Protein AF-A0A841EPS2-F1 (afdb_monomer_lite)

Foldseek 3Di:
DPPPFPWDWWKAFQVPRDTDDPVVCVVVVPGIDTDTDGD

Sequence (39 aa):
MTKKTTVTTNYRRADNGQYTTKKYAENHPKTTVKETDKK

pLDDT: mean 83.16, std 13.21, range [45.75, 94.38]

Structure (mmCIF, N/CA/C/O backbone):
data_AF-A0A841EPS2-F1
#
_entry.id   AF-A0A841EPS2-F1
#
loop_
_atom_site.group_PDB
_atom_site.id
_atom_site.type_symbol
_atom_site.label_atom_id
_atom_site.label_alt_id
_atom_site.label_comp_id
_atom_site.label_asym_id
_atom_site.label_entity_id
_atom_site.label_seq_id
_atom_site.pdbx_PDB_ins_code
_atom_site.Cartn_x
_atom_site.Cartn_y
_atom_site.Cartn_z
_atom_site.occupancy
_atom_site.B_iso_or_equiv
_atom_site.auth_seq_id
_atom_site.auth_comp_id
_atom_site.auth_asym_id
_atom_site.auth_atom_id
_atom_site.pdbx_PDB_model_num
ATOM 1 N N . MET A 1 1 ? -19.247 13.538 21.680 1.00 45.75 1 MET A N 1
ATOM 2 C CA . MET A 1 1 ? -18.021 13.678 20.862 1.00 45.75 1 MET A CA 1
ATOM 3 C C . MET A 1 1 ? -17.948 12.501 19.898 1.00 45.75 1 MET A C 1
ATOM 5 O O . MET A 1 1 ? -17.540 11.416 20.290 1.00 45.75 1 MET A O 1
ATOM 9 N N . THR A 1 2 ? -18.433 12.662 18.668 1.00 53.66 2 THR A N 1
ATOM 10 C CA . THR A 1 2 ? -18.351 11.622 17.631 1.00 53.66 2 THR A CA 1
ATOM 11 C C . THR A 1 2 ? -16.892 11.451 17.216 1.00 53.66 2 THR A C 1
ATOM 13 O O . THR A 1 2 ? -16.305 12.367 16.641 1.00 53.66 2 THR A O 1
ATOM 16 N N . LYS A 1 3 ? -16.281 10.304 17.545 1.00 58.50 3 LYS A N 1
ATOM 17 C CA . LYS A 1 3 ? -14.925 9.959 17.098 1.00 58.50 3 LYS A CA 1
ATOM 18 C C . LYS A 1 3 ? -14.929 9.936 15.569 1.00 58.50 3 LYS A C 1
ATOM 20 O O . LYS A 1 3 ? -15.533 9.055 14.967 1.00 58.50 3 LYS A O 1
ATOM 25 N N . LYS A 1 4 ? -14.304 10.932 14.939 1.00 56.50 4 LYS A N 1
ATOM 26 C CA . LYS A 1 4 ? -14.068 10.944 13.494 1.00 56.50 4 LYS A CA 1
ATOM 27 C C . LYS A 1 4 ? -13.049 9.842 13.224 1.00 56.50 4 LYS A C 1
ATOM 29 O O . LYS A 1 4 ? -11.867 10.048 13.469 1.00 56.50 4 LYS A O 1
ATOM 34 N N . THR A 1 5 ? -13.518 8.670 12.807 1.00 62.41 5 THR A N 1
ATOM 35 C CA . THR A 1 5 ? -12.676 7.531 12.426 1.00 62.41 5 THR A CA 1
A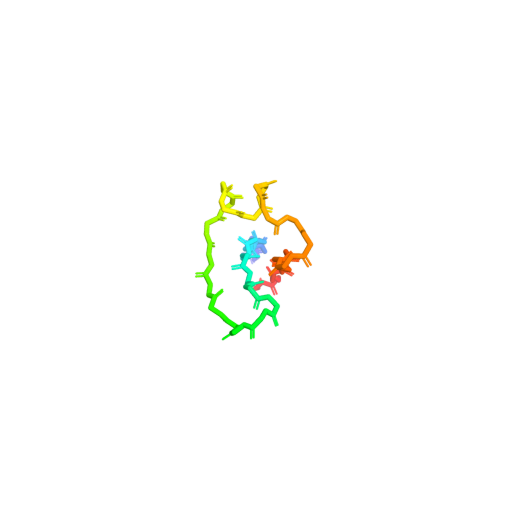TOM 36 C C . THR A 1 5 ? -11.843 7.965 11.223 1.00 62.41 5 THR A C 1
ATOM 38 O O . THR A 1 5 ? -12.303 7.949 10.081 1.00 62.41 5 THR A O 1
ATOM 41 N N . THR A 1 6 ? -10.647 8.487 11.476 1.00 68.50 6 THR A N 1
ATOM 42 C CA . THR A 1 6 ? -9.711 8.892 10.431 1.00 68.50 6 THR A CA 1
ATOM 43 C C . THR A 1 6 ? -9.161 7.629 9.801 1.00 68.50 6 THR A C 1
ATOM 45 O O . THR A 1 6 ? -8.268 6.987 10.350 1.00 68.50 6 THR A O 1
ATOM 48 N N . VAL A 1 7 ? -9.737 7.261 8.660 1.00 74.00 7 VAL A N 1
ATOM 49 C CA . VAL A 1 7 ? -9.261 6.151 7.845 1.00 74.00 7 VAL A CA 1
ATOM 50 C C . VAL A 1 7 ? -7.913 6.555 7.256 1.00 74.00 7 VAL A C 1
ATOM 52 O O . VAL A 1 7 ? -7.848 7.403 6.366 1.00 74.00 7 VAL A O 1
ATOM 55 N N . THR A 1 8 ? -6.833 5.973 7.771 1.00 81.12 8 THR A N 1
ATOM 56 C CA . THR A 1 8 ? -5.480 6.244 7.279 1.00 81.12 8 THR A CA 1
ATOM 57 C C . THR A 1 8 ? -5.137 5.192 6.240 1.00 81.12 8 THR A C 1
ATOM 59 O O . THR A 1 8 ? -5.088 4.001 6.532 1.00 81.12 8 THR A O 1
ATOM 62 N N . THR A 1 9 ? -4.942 5.629 4.997 1.00 83.94 9 THR A N 1
ATOM 63 C CA . THR A 1 9 ? -4.489 4.742 3.922 1.00 83.94 9 THR A CA 1
ATOM 64 C C . THR A 1 9 ? -2.968 4.766 3.870 1.00 83.94 9 THR A C 1
ATOM 66 O O . THR A 1 9 ? -2.383 5.763 3.451 1.00 83.94 9 THR A O 1
ATOM 69 N N . ASN A 1 10 ? -2.348 3.661 4.264 1.00 89.94 10 ASN A N 1
ATOM 70 C CA . ASN A 1 10 ? -0.913 3.441 4.186 1.00 89.94 10 ASN A CA 1
ATOM 71 C C . ASN A 1 10 ? -0.592 2.541 2.989 1.00 89.94 10 ASN A C 1
ATOM 73 O O . ASN A 1 10 ? -1.385 1.686 2.599 1.00 89.94 10 ASN A O 1
ATOM 77 N N . TYR A 1 11 ? 0.580 2.727 2.395 1.00 92.50 11 TYR A N 1
ATOM 78 C CA . TYR A 1 11 ? 1.082 1.841 1.350 1.00 92.50 11 TYR A CA 1
ATOM 79 C C . TYR A 1 11 ? 2.343 1.184 1.877 1.00 92.50 11 TYR A C 1
ATOM 81 O O . TYR A 1 11 ? 3.257 1.886 2.304 1.00 92.50 11 TYR A O 1
ATOM 89 N N . ARG A 1 12 ? 2.396 -0.144 1.865 1.00 92.88 12 ARG A N 1
ATOM 90 C CA . ARG A 1 12 ? 3.517 -0.919 2.389 1.00 92.88 12 ARG A CA 1
ATOM 91 C C . ARG A 1 12 ? 4.015 -1.881 1.332 1.00 92.88 12 ARG A C 1
ATOM 93 O O . ARG A 1 12 ? 3.238 -2.614 0.731 1.00 92.88 12 ARG A O 1
ATOM 100 N N . ARG A 1 13 ? 5.315 -1.890 1.093 1.00 91.75 13 ARG A N 1
ATOM 101 C CA . ARG A 1 13 ? 5.939 -2.834 0.175 1.00 91.75 13 ARG A CA 1
ATOM 102 C C . ARG A 1 13 ? 5.812 -4.263 0.691 1.00 91.75 13 ARG A C 1
ATOM 104 O O . ARG A 1 13 ? 6.117 -4.536 1.849 1.00 91.75 13 ARG A O 1
ATOM 111 N N . ALA A 1 14 ? 5.376 -5.165 -0.179 1.00 89.38 14 ALA A N 1
ATOM 112 C CA . ALA A 1 14 ? 5.275 -6.590 0.116 1.00 89.38 14 ALA A CA 1
ATOM 113 C C . ALA A 1 14 ? 6.657 -7.258 0.190 1.00 89.38 14 ALA A C 1
ATOM 115 O O . ALA A 1 14 ? 6.818 -8.239 0.904 1.00 89.38 14 ALA A O 1
ATOM 116 N N . ASP A 1 15 ? 7.648 -6.717 -0.527 1.00 88.25 15 ASP A N 1
ATOM 117 C CA . ASP A 1 15 ? 9.002 -7.274 -0.606 1.00 88.25 15 ASP A CA 1
ATOM 118 C C . ASP A 1 15 ? 9.824 -7.070 0.671 1.00 88.25 15 ASP A C 1
ATOM 120 O O . ASP A 1 15 ? 10.579 -7.953 1.064 1.00 88.25 15 ASP A O 1
ATOM 124 N N . ASN A 1 16 ? 9.694 -5.911 1.319 1.00 89.69 16 ASN A N 1
ATOM 125 C CA . ASN A 1 16 ? 10.559 -5.525 2.437 1.00 89.69 16 ASN A CA 1
ATOM 126 C C . ASN A 1 16 ? 9.820 -4.864 3.610 1.00 89.69 16 ASN A C 1
ATOM 128 O O . ASN A 1 16 ? 10.456 -4.441 4.572 1.00 89.69 16 ASN A O 1
ATOM 132 N N . GLY A 1 17 ? 8.493 -4.733 3.536 1.00 89.06 17 GLY A N 1
ATOM 133 C CA . GLY A 1 17 ? 7.687 -4.125 4.593 1.00 89.06 17 GLY A CA 1
ATOM 134 C C . GLY A 1 17 ? 7.843 -2.607 4.732 1.00 89.06 17 GLY A C 1
ATOM 135 O O . GLY A 1 17 ? 7.268 -2.034 5.654 1.00 89.06 17 GLY A O 1
ATOM 136 N N . GLN A 1 18 ? 8.583 -1.932 3.846 1.00 92.12 18 GLN A N 1
ATOM 137 C CA . GLN A 1 18 ? 8.775 -0.485 3.936 1.00 92.12 18 GLN A CA 1
ATOM 138 C C . GLN A 1 18 ? 7.512 0.271 3.531 1.00 92.12 18 GLN A C 1
ATOM 140 O O . GLN A 1 18 ? 6.879 -0.036 2.515 1.00 92.12 18 GLN A O 1
ATOM 145 N N . TYR A 1 19 ? 7.172 1.309 4.294 1.00 91.69 19 TYR A N 1
ATOM 146 C CA . TYR A 1 19 ? 6.122 2.234 3.894 1.00 91.69 19 TYR A CA 1
ATOM 147 C C . TYR A 1 19 ? 6.564 3.047 2.684 1.00 91.69 19 TYR A C 1
ATOM 149 O O . TYR A 1 19 ? 7.707 3.487 2.569 1.00 91.69 19 TYR A O 1
ATOM 157 N N . THR A 1 20 ? 5.638 3.234 1.760 1.00 91.31 20 THR A N 1
ATOM 158 C CA . THR A 1 20 ? 5.881 3.927 0.509 1.00 91.31 20 THR A CA 1
ATOM 159 C C . THR A 1 20 ? 4.762 4.910 0.209 1.00 91.31 20 THR A C 1
ATOM 161 O O . THR A 1 20 ? 3.759 5.005 0.917 1.00 91.31 20 THR A O 1
ATOM 164 N N . THR A 1 21 ? 4.958 5.701 -0.836 1.00 91.56 21 THR A N 1
ATOM 165 C CA . THR A 1 21 ? 3.982 6.703 -1.251 1.00 91.56 21 THR A CA 1
ATOM 166 C C . THR A 1 21 ? 2.943 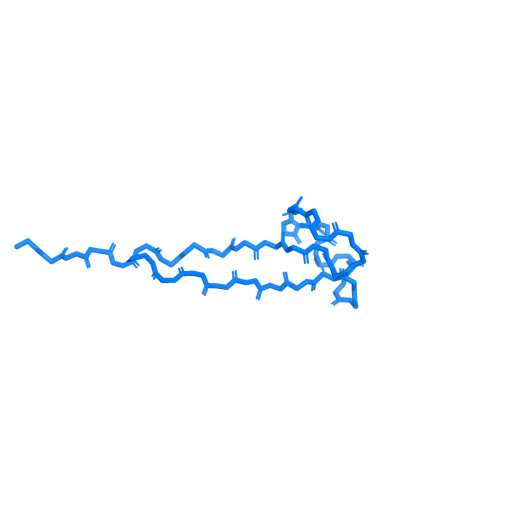6.086 -2.175 1.00 91.56 21 THR A C 1
ATOM 168 O O . THR A 1 21 ? 3.198 5.094 -2.862 1.00 91.56 21 THR A O 1
ATOM 171 N N . LYS A 1 22 ? 1.778 6.731 -2.262 1.00 89.62 22 LYS A N 1
ATOM 172 C CA . LYS A 1 22 ? 0.725 6.344 -3.206 1.00 89.62 22 LYS A CA 1
ATOM 173 C C . LYS A 1 22 ? 1.251 6.233 -4.642 1.00 89.62 22 LYS A C 1
ATOM 175 O O . LYS A 1 22 ? 0.997 5.235 -5.299 1.00 89.62 22 LYS A O 1
ATOM 180 N N . LYS A 1 23 ? 2.048 7.208 -5.093 1.00 91.62 23 LYS A N 1
ATOM 181 C CA . LYS A 1 23 ? 2.609 7.223 -6.452 1.00 91.62 23 LYS A CA 1
ATOM 182 C C . LYS A 1 23 ? 3.497 6.008 -6.723 1.00 91.62 23 LYS A C 1
ATOM 184 O O . LYS A 1 23 ? 3.449 5.429 -7.803 1.00 91.62 23 LYS A O 1
ATOM 189 N N . TYR A 1 24 ? 4.301 5.605 -5.738 1.00 90.75 24 TYR A N 1
ATOM 190 C CA . TYR A 1 24 ? 5.103 4.393 -5.863 1.00 90.75 24 TYR A CA 1
ATOM 191 C C . TYR A 1 24 ? 4.210 3.149 -5.941 1.00 90.75 24 TYR A C 1
ATOM 193 O O . TYR A 1 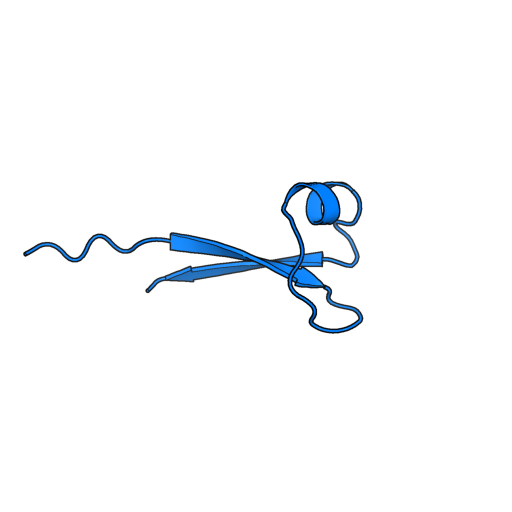24 ? 4.455 2.294 -6.789 1.00 90.75 24 TYR A O 1
ATOM 201 N N . ALA A 1 25 ? 3.166 3.081 -5.109 1.00 90.06 25 ALA A N 1
ATOM 202 C CA . ALA A 1 25 ? 2.196 1.990 -5.108 1.00 90.06 25 ALA A CA 1
ATOM 203 C C . ALA A 1 25 ? 1.434 1.867 -6.437 1.00 90.06 25 ALA A C 1
ATOM 205 O O . ALA A 1 25 ? 1.214 0.760 -6.911 1.00 90.06 25 ALA A O 1
ATOM 206 N N . GLU A 1 26 ? 1.072 2.994 -7.055 1.00 91.25 26 GLU A N 1
ATOM 207 C CA . GLU A 1 26 ? 0.402 3.043 -8.361 1.00 91.25 26 GLU A CA 1
ATOM 208 C C . GLU A 1 26 ? 1.313 2.543 -9.488 1.00 91.25 26 GLU A C 1
ATOM 210 O O . GLU A 1 26 ? 0.856 1.821 -10.371 1.00 91.25 26 GLU A O 1
ATOM 215 N N . ASN A 1 27 ? 2.610 2.854 -9.422 1.00 94.38 27 ASN A N 1
ATOM 216 C CA . ASN A 1 27 ? 3.601 2.333 -10.366 1.00 94.38 27 ASN A CA 1
ATOM 217 C C . ASN A 1 27 ? 3.980 0.865 -10.088 1.00 94.38 27 ASN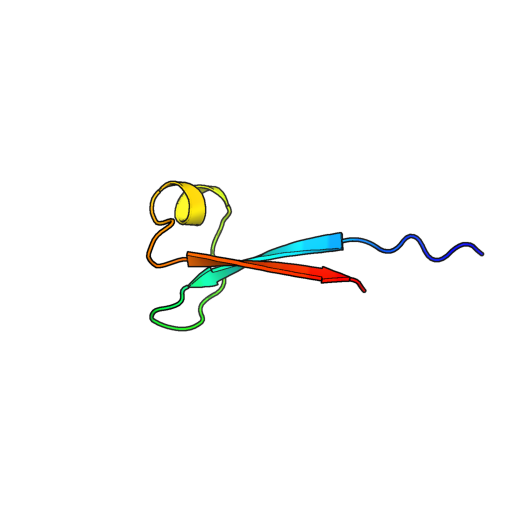 A C 1
ATOM 219 O O . ASN A 1 27 ? 4.364 0.146 -11.007 1.00 94.38 27 ASN A O 1
ATOM 223 N N . HIS A 1 28 ? 3.869 0.407 -8.835 1.00 91.44 28 HIS A N 1
ATOM 224 C CA . HIS A 1 28 ? 4.251 -0.941 -8.398 1.00 91.44 28 HIS A CA 1
ATOM 225 C C . HIS A 1 28 ? 3.114 -1.649 -7.640 1.00 91.44 28 HIS A C 1
ATOM 227 O O . HIS A 1 28 ? 3.293 -2.045 -6.481 1.00 91.44 28 HIS A O 1
ATOM 233 N N . PRO A 1 29 ? 1.950 -1.866 -8.279 1.00 89.31 29 PRO A N 1
ATOM 234 C CA . PRO A 1 29 ? 0.781 -2.438 -7.611 1.00 89.31 29 PRO A CA 1
ATOM 235 C C . PRO A 1 29 ? 0.987 -3.908 -7.232 1.00 89.31 29 PRO A C 1
ATOM 237 O O . PRO A 1 29 ? 0.357 -4.408 -6.309 1.00 89.31 29 PRO A O 1
ATOM 240 N N . LYS A 1 30 ? 1.896 -4.609 -7.922 1.00 90.88 30 LYS A N 1
ATOM 241 C CA . LYS A 1 30 ? 2.213 -6.019 -7.649 1.00 90.88 30 LYS A CA 1
ATOM 242 C C . LYS A 1 30 ? 3.048 -6.214 -6.385 1.00 90.88 30 LYS A C 1
ATOM 244 O O . LYS A 1 30 ? 2.960 -7.264 -5.764 1.00 90.88 30 LYS A O 1
ATOM 249 N N . THR A 1 31 ? 3.869 -5.229 -6.023 1.00 92.31 31 THR A N 1
ATOM 250 C CA . THR A 1 31 ? 4.797 -5.318 -4.882 1.00 92.31 31 THR A CA 1
ATOM 251 C C . THR A 1 31 ? 4.423 -4.360 -3.758 1.00 92.31 31 THR A C 1
ATOM 253 O O . THR A 1 31 ? 5.190 -4.198 -2.816 1.00 92.31 31 THR A O 1
ATOM 256 N N . THR A 1 32 ? 3.262 -3.708 -3.838 1.00 94.19 32 THR A N 1
ATOM 257 C CA . THR A 1 32 ? 2.807 -2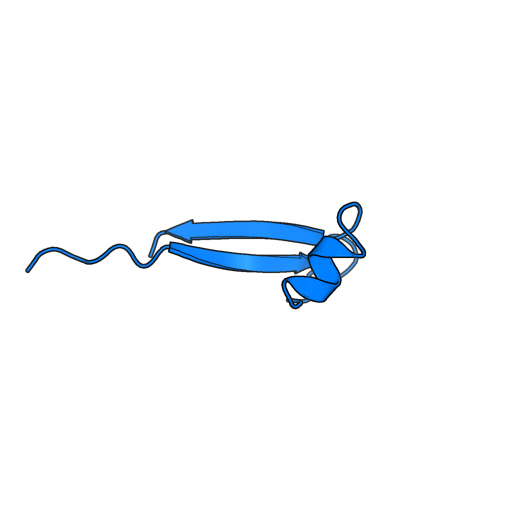.754 -2.826 1.00 94.19 32 THR A CA 1
ATOM 258 C C . THR A 1 32 ? 1.410 -3.110 -2.346 1.00 94.19 32 THR A C 1
ATOM 260 O O . THR A 1 32 ? 0.470 -3.200 -3.127 1.00 94.19 32 THR A O 1
ATOM 263 N N . VAL A 1 33 ? 1.271 -3.270 -1.037 1.00 92.12 33 VAL A N 1
ATOM 264 C CA . VAL A 1 33 ? 0.016 -3.502 -0.331 1.00 92.12 33 VAL A CA 1
ATOM 265 C C . VAL A 1 33 ? -0.565 -2.160 0.093 1.00 92.12 33 VAL A C 1
ATOM 267 O O . VAL A 1 33 ? 0.121 -1.331 0.691 1.00 92.12 33 VAL A O 1
ATOM 270 N N . LYS A 1 34 ? -1.844 -1.940 -0.209 1.00 90.69 34 LYS A N 1
ATOM 271 C CA . LYS A 1 34 ? -2.608 -0.800 0.300 1.00 90.69 34 LYS A CA 1
ATOM 272 C C . LYS A 1 34 ? -3.297 -1.216 1.595 1.00 90.69 34 LYS A C 1
ATOM 274 O O . LYS A 1 34 ? -4.264 -1.972 1.568 1.00 90.69 34 LYS A O 1
ATOM 279 N N . GLU A 1 35 ? -2.811 -0.705 2.714 1.00 88.06 35 GLU A N 1
ATOM 280 C CA . GLU A 1 35 ? -3.362 -0.959 4.039 1.00 88.06 35 GLU A CA 1
ATOM 281 C C . GLU A 1 35 ?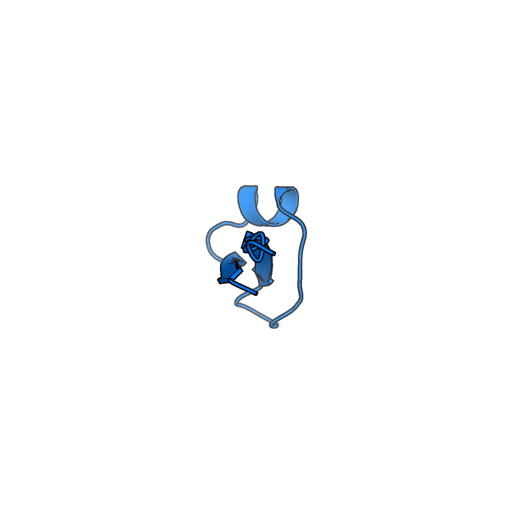 -4.273 0.203 4.433 1.00 88.06 35 GLU A C 1
ATOM 283 O O . GLU A 1 35 ? -3.939 1.374 4.264 1.00 88.06 35 GLU A O 1
ATOM 288 N N . THR A 1 36 ? -5.470 -0.113 4.911 1.00 85.88 36 THR A N 1
ATOM 289 C CA . THR A 1 36 ? -6.445 0.891 5.338 1.00 85.88 36 THR A CA 1
ATOM 290 C C . THR A 1 36 ? -6.705 0.682 6.817 1.00 85.88 36 THR A C 1
ATOM 292 O O . THR A 1 36 ? -7.412 -0.252 7.187 1.00 85.88 36 THR A O 1
ATOM 295 N N . ASP A 1 37 ? -6.107 1.530 7.647 1.00 77.31 37 ASP A N 1
ATOM 296 C CA . ASP A 1 37 ? -6.243 1.449 9.096 1.00 77.31 37 ASP A CA 1
ATOM 297 C C . ASP A 1 37 ? -7.404 2.329 9.571 1.00 77.31 37 ASP A C 1
ATOM 299 O O . ASP A 1 37 ? -7.527 3.500 9.186 1.00 77.31 37 ASP A O 1
ATOM 303 N N . LYS A 1 38 ? -8.287 1.745 10.385 1.00 69.50 38 LYS A N 1
ATOM 304 C CA . LYS A 1 38 ? -9.364 2.468 11.066 1.00 69.50 38 LYS A CA 1
ATOM 305 C C . LYS A 1 38 ? -8.911 2.716 12.501 1.00 69.50 38 LYS A C 1
ATOM 307 O O . LYS A 1 38 ? -8.960 1.797 13.312 1.00 69.50 38 LYS A O 1
ATOM 312 N N . LYS A 1 39 ? -8.500 3.951 12.787 1.00 59.19 39 LYS A N 1
ATOM 313 C CA . LYS A 1 39 ? -8.158 4.397 14.141 1.00 59.19 39 LYS A CA 1
ATOM 314 C C . LYS A 1 39 ? -9.395 4.732 14.974 1.00 59.19 39 LYS A C 1
ATOM 316 O O . LYS A 1 39 ? -10.329 5.354 14.412 1.00 59.19 39 LYS A O 1
#

Organism: NCBI:txid502909

Secondary structure (DSSP, 8-state):
------EEEEEEETTT--EE-HHHHHH-TTTEEEEEEE-

Radius of gyration: 12.12 Å; chains: 1; bounding box: 29×21×31 Å